Protein AF-A0AAU6WMQ3-F1 (afdb_monomer)

Radius of gyration: 15.28 Å; Cα contacts (8 Å, |Δi|>4): 29; chains: 1; bounding box: 38×15×40 Å

Organism: NCBI:txid1854762

Solvent-accessible surface area (backbone atoms only — not comparable to full-atom values): 3802 Å² total; per-residue (Å²): 129,86,81,73,84,82,79,84,50,67,71,57,53,53,48,53,58,49,45,27,53,54,36,28,78,67,65,76,30,100,40,57,68,58,23,43,53,51,47,48,52,52,53,52,40,53,73,72,47,47,64,78,72,46,78,78,82,74,74,89,127

Structure (mmCIF, N/CA/C/O backbone):
data_AF-A0AAU6WMQ3-F1
#
_entry.id   AF-A0AAU6WMQ3-F1
#
loop_
_atom_site.group_PDB
_atom_site.id
_atom_site.type_symbol
_atom_site.label_atom_id
_atom_site.label_alt_id
_atom_site.label_comp_id
_atom_site.label_asym_id
_atom_site.label_entity_id
_atom_site.label_seq_id
_atom_site.pdbx_PDB_ins_code
_atom_site.Cartn_x
_atom_site.Cartn_y
_atom_site.Cartn_z
_atom_site.occupancy
_atom_site.B_iso_or_equiv
_atom_site.auth_seq_id
_atom_site.auth_comp_id
_atom_site.auth_asym_id
_atom_site.auth_atom_id
_atom_site.pdbx_PDB_model_num
ATOM 1 N N . MET A 1 1 ? -22.550 6.852 15.688 1.00 61.72 1 MET A N 1
ATOM 2 C CA . MET A 1 1 ? -21.659 5.684 15.517 1.00 61.72 1 MET A CA 1
ATOM 3 C C . M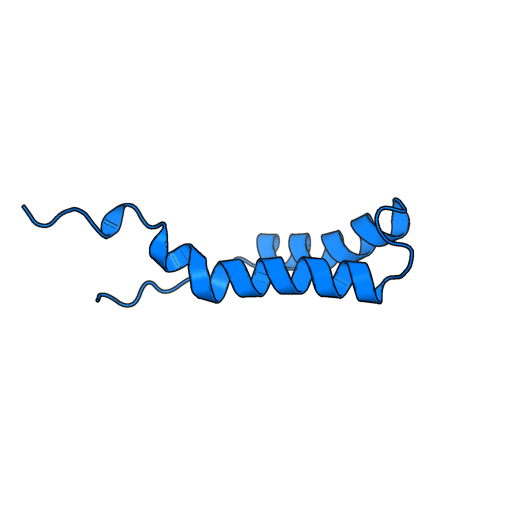ET A 1 1 ? -20.413 5.941 16.336 1.00 61.72 1 MET A C 1
ATOM 5 O O . MET A 1 1 ? -19.922 7.063 16.295 1.00 61.72 1 MET A O 1
ATOM 9 N N . GLU A 1 2 ? -19.941 4.961 17.105 1.00 64.38 2 GLU A N 1
ATOM 10 C CA . GLU A 1 2 ? -18.632 5.075 17.753 1.00 64.38 2 GLU A CA 1
ATOM 11 C C . GLU A 1 2 ? -17.549 5.219 16.680 1.00 64.38 2 GLU A C 1
ATOM 13 O O . GLU A 1 2 ? -17.572 4.528 15.659 1.00 64.38 2 GLU A O 1
ATOM 18 N N . LYS A 1 3 ? -16.629 6.164 16.878 1.00 69.19 3 LYS A N 1
ATOM 1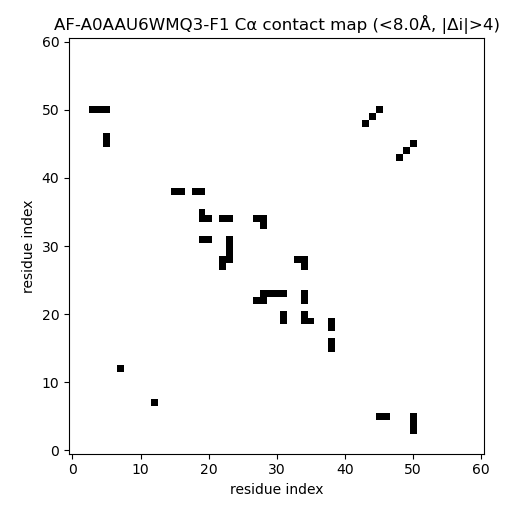9 C CA . LYS A 1 3 ? -15.532 6.403 15.943 1.00 69.19 3 LYS A CA 1
ATOM 20 C C . LYS A 1 3 ? -14.463 5.342 16.185 1.00 69.19 3 LYS A C 1
ATOM 22 O O . LYS A 1 3 ? -13.726 5.419 17.165 1.00 69.19 3 LYS A O 1
ATOM 27 N N . VAL A 1 4 ? -14.382 4.350 15.301 1.00 81.19 4 VAL A N 1
ATOM 28 C CA . VAL A 1 4 ? -13.288 3.374 15.320 1.00 81.19 4 VAL A CA 1
ATOM 29 C C . VAL A 1 4 ? -12.005 4.095 14.916 1.00 81.19 4 VAL A C 1
ATOM 31 O O . VAL A 1 4 ? -11.921 4.652 13.824 1.00 81.19 4 VAL A O 1
ATOM 34 N N . ASN A 1 5 ? -11.014 4.094 15.806 1.00 82.44 5 ASN A N 1
ATOM 35 C CA . ASN A 1 5 ? -9.689 4.619 15.506 1.00 82.44 5 ASN A CA 1
ATOM 36 C C . ASN A 1 5 ? -8.811 3.500 14.935 1.00 82.44 5 ASN A C 1
ATOM 38 O O . ASN A 1 5 ? -8.569 2.501 15.615 1.00 82.44 5 ASN A O 1
ATOM 42 N N . ILE A 1 6 ? -8.343 3.663 13.699 1.00 85.94 6 ILE A N 1
ATOM 43 C CA . ILE A 1 6 ? -7.427 2.722 13.053 1.00 85.94 6 ILE A CA 1
ATOM 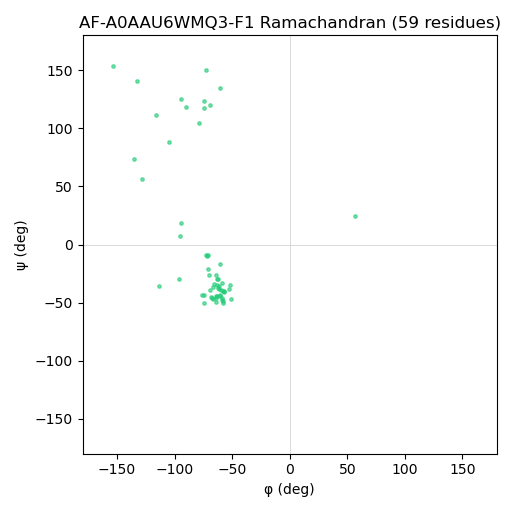44 C C . ILE A 1 6 ? -6.000 3.216 13.273 1.00 85.94 6 ILE A C 1
ATOM 46 O O . ILE A 1 6 ? -5.677 4.357 12.961 1.00 85.94 6 ILE A O 1
ATOM 50 N N . ILE A 1 7 ? -5.146 2.353 13.823 1.00 89.88 7 ILE A N 1
ATOM 51 C CA . ILE A 1 7 ? -3.735 2.660 14.070 1.00 89.88 7 ILE A CA 1
ATOM 52 C C . ILE A 1 7 ? -2.891 1.722 13.214 1.00 89.88 7 ILE A C 1
ATOM 54 O O . ILE A 1 7 ? -2.835 0.515 13.467 1.00 89.88 7 ILE A O 1
ATOM 58 N N . LEU A 1 8 ? -2.217 2.286 12.213 1.00 91.38 8 LEU A N 1
ATOM 59 C CA . LEU A 1 8 ? -1.223 1.576 11.415 1.00 91.38 8 LEU A CA 1
ATOM 60 C C . LEU A 1 8 ? 0.055 1.405 12.237 1.00 91.38 8 LEU A C 1
ATOM 62 O O . LEU A 1 8 ? 0.693 2.373 12.647 1.00 91.38 8 LEU A O 1
ATOM 66 N N . ARG A 1 9 ? 0.429 0.152 12.499 1.00 95.94 9 ARG A N 1
ATOM 67 C CA . ARG A 1 9 ? 1.704 -0.158 13.150 1.00 95.94 9 ARG A CA 1
ATOM 68 C C . ARG A 1 9 ? 2.851 0.065 12.171 1.00 95.94 9 ARG A C 1
ATOM 70 O O . ARG A 1 9 ? 2.691 -0.170 10.975 1.00 95.94 9 ARG A O 1
ATOM 77 N N . LYS A 1 10 ? 4.024 0.435 12.695 1.00 97.00 10 LYS A N 1
ATOM 78 C CA . LYS A 1 10 ? 5.222 0.695 11.884 1.00 97.00 10 LYS A CA 1
ATOM 79 C C . LYS A 1 10 ? 5.528 -0.450 10.915 1.00 97.00 10 LYS A C 1
ATOM 81 O O . LYS A 1 10 ? 5.694 -0.201 9.735 1.00 97.00 10 LYS A O 1
ATOM 86 N N . ASN A 1 11 ? 5.503 -1.697 11.386 1.00 97.69 11 ASN A N 1
ATOM 87 C CA . ASN A 1 11 ? 5.785 -2.866 10.550 1.00 97.69 11 ASN A CA 1
ATOM 88 C C . ASN A 1 11 ? 4.788 -3.051 9.390 1.00 97.69 11 ASN A C 1
ATOM 90 O O . ASN A 1 11 ? 5.162 -3.582 8.353 1.00 97.69 11 ASN A O 1
ATOM 94 N N . VAL A 1 12 ? 3.533 -2.619 9.551 1.00 96.44 12 VAL A N 1
ATOM 95 C CA . VAL A 1 12 ? 2.533 -2.651 8.472 1.00 96.44 12 VAL A CA 1
ATOM 96 C C . VAL A 1 12 ? 2.824 -1.555 7.453 1.00 96.44 12 VAL A C 1
ATOM 98 O O . VAL A 1 12 ? 2.781 -1.816 6.258 1.00 96.44 12 VAL A O 1
ATOM 101 N N . ALA A 1 13 ? 3.153 -0.348 7.916 1.00 96.50 13 ALA A N 1
ATOM 102 C CA . ALA A 1 13 ? 3.535 0.748 7.029 1.00 96.50 13 ALA A CA 1
ATOM 103 C C . ALA A 1 13 ? 4.821 0.426 6.250 1.00 96.50 13 ALA A C 1
ATOM 105 O O . ALA A 1 13 ? 4.865 0.619 5.039 1.00 96.50 13 ALA A O 1
ATOM 106 N N . ASP A 1 14 ? 5.833 -0.128 6.925 1.00 98.00 14 ASP A N 1
ATOM 107 C CA . ASP A 1 14 ? 7.079 -0.581 6.303 1.00 98.00 14 ASP A CA 1
ATOM 108 C C . ASP A 1 14 ? 6.795 -1.638 5.226 1.00 98.00 14 ASP A C 1
ATOM 110 O O . ASP A 1 14 ? 7.253 -1.493 4.097 1.00 98.00 14 ASP A O 1
ATOM 114 N N . PHE A 1 15 ? 5.967 -2.641 5.542 1.00 98.19 15 PHE A N 1
ATOM 115 C CA . PHE A 1 15 ? 5.548 -3.663 4.583 1.00 98.19 15 PHE A CA 1
ATOM 116 C C . PHE A 1 15 ? 4.836 -3.064 3.365 1.00 98.19 15 PHE A C 1
ATOM 118 O O . PHE A 1 15 ? 5.136 -3.439 2.239 1.00 98.19 15 PHE A O 1
ATOM 125 N N . LEU A 1 16 ? 3.892 -2.138 3.565 1.00 97.88 16 LEU A N 1
ATOM 126 C CA . LEU A 1 16 ? 3.164 -1.516 2.456 1.00 97.88 16 LEU A CA 1
ATOM 127 C C . LEU A 1 16 ? 4.085 -0.659 1.578 1.00 97.88 16 LEU A C 1
ATOM 129 O O . LEU A 1 16 ? 3.901 -0.626 0.366 1.00 97.88 16 LEU A O 1
ATOM 133 N N . ASN A 1 17 ? 5.087 -0.005 2.163 1.00 96.25 17 ASN A N 1
ATOM 134 C CA . ASN A 1 17 ? 6.088 0.736 1.398 1.00 96.25 17 ASN A CA 1
ATOM 135 C C . ASN A 1 17 ? 6.981 -0.211 0.585 1.00 96.25 17 ASN A C 1
ATOM 137 O O . ASN A 1 17 ? 7.197 0.023 -0.599 1.00 96.25 17 ASN A O 1
ATOM 141 N N . GLU A 1 18 ? 7.451 -1.303 1.191 1.00 98.00 18 GLU A N 1
ATOM 142 C CA . GLU A 1 18 ? 8.235 -2.335 0.502 1.00 98.00 18 GLU A CA 1
ATOM 143 C C . GLU A 1 18 ? 7.425 -3.025 -0.605 1.00 98.00 18 GLU A C 1
ATOM 145 O O . GLU A 1 18 ? 7.946 -3.341 -1.672 1.00 98.00 18 GLU A O 1
ATOM 150 N N . LEU A 1 19 ? 6.118 -3.196 -0.390 1.00 98.06 19 LEU A N 1
ATOM 151 C CA . LEU A 1 19 ? 5.209 -3.791 -1.359 1.00 98.06 19 LEU A CA 1
ATOM 152 C C . LEU A 1 19 ? 5.187 -3.019 -2.685 1.00 98.06 19 LEU A C 1
ATOM 154 O O . LEU A 1 19 ? 5.053 -3.654 -3.724 1.00 98.06 19 LEU A O 1
ATOM 158 N N . VAL A 1 20 ? 5.354 -1.690 -2.681 1.00 97.62 20 VAL A N 1
ATOM 159 C CA . VAL A 1 20 ? 5.447 -0.903 -3.927 1.00 97.62 20 VAL A CA 1
ATOM 160 C C . VAL A 1 20 ? 6.607 -1.403 -4.787 1.00 97.62 20 VAL A C 1
ATOM 162 O O . VAL A 1 20 ? 6.409 -1.718 -5.961 1.00 97.62 20 VAL A O 1
ATOM 165 N N . PHE A 1 21 ? 7.790 -1.536 -4.183 1.00 96.75 21 PHE A N 1
ATOM 166 C CA . PHE A 1 21 ? 8.992 -2.011 -4.865 1.00 96.75 21 PHE A CA 1
ATOM 167 C C . PHE A 1 21 ? 8.848 -3.468 -5.282 1.00 96.75 21 PHE A C 1
ATOM 169 O O . PHE A 1 21 ? 9.053 -3.779 -6.448 1.00 96.75 21 PHE A O 1
ATOM 176 N N . ASN A 1 22 ? 8.381 -4.340 -4.385 1.00 97.69 22 ASN A N 1
ATOM 177 C CA . ASN A 1 22 ? 8.175 -5.754 -4.697 1.00 97.69 22 ASN A CA 1
ATOM 178 C C . ASN A 1 22 ? 7.204 -5.948 -5.872 1.00 97.69 22 ASN A C 1
ATOM 180 O O . ASN A 1 22 ? 7.430 -6.798 -6.728 1.00 97.69 22 ASN A O 1
ATOM 184 N N . LEU A 1 23 ? 6.128 -5.163 -5.949 1.0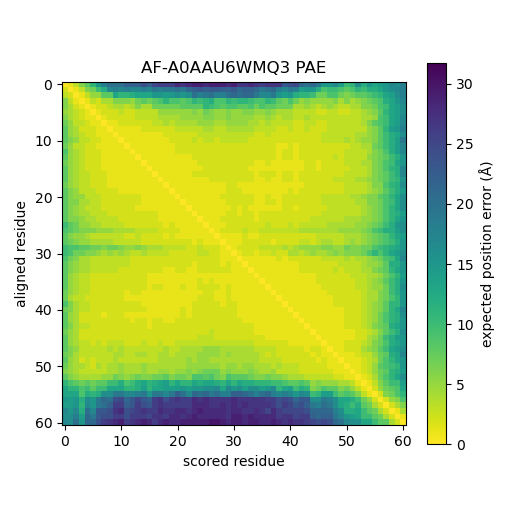0 97.75 23 LEU A N 1
ATOM 185 C CA . LEU A 1 23 ? 5.179 -5.236 -7.060 1.00 97.75 23 LEU A CA 1
ATOM 186 C C . LEU A 1 23 ? 5.795 -4.778 -8.388 1.00 97.75 23 LEU A C 1
ATOM 188 O O . LEU A 1 23 ? 5.474 -5.342 -9.432 1.00 97.75 23 LEU A O 1
ATOM 192 N N . PHE A 1 24 ? 6.667 -3.772 -8.353 1.00 95.38 24 PHE A N 1
ATOM 193 C CA . PHE A 1 24 ? 7.368 -3.296 -9.540 1.00 95.38 24 PHE A CA 1
ATOM 194 C C . PHE A 1 24 ? 8.483 -4.259 -9.980 1.00 95.38 24 PHE A C 1
ATOM 196 O O . PHE A 1 24 ? 8.492 -4.681 -11.130 1.00 95.38 24 PHE A O 1
ATOM 203 N N . GLU A 1 25 ? 9.372 -4.674 -9.073 1.00 97.06 25 GLU A N 1
ATOM 204 C CA . GLU A 1 25 ? 10.517 -5.551 -9.371 1.00 97.06 25 GLU A CA 1
ATOM 205 C C . GLU A 1 25 ? 10.112 -6.951 -9.842 1.00 97.06 25 GLU A C 1
ATOM 207 O O . GLU A 1 25 ? 10.859 -7.599 -10.570 1.00 97.06 25 GLU A O 1
ATOM 212 N N . ASN A 1 26 ? 8.930 -7.423 -9.440 1.00 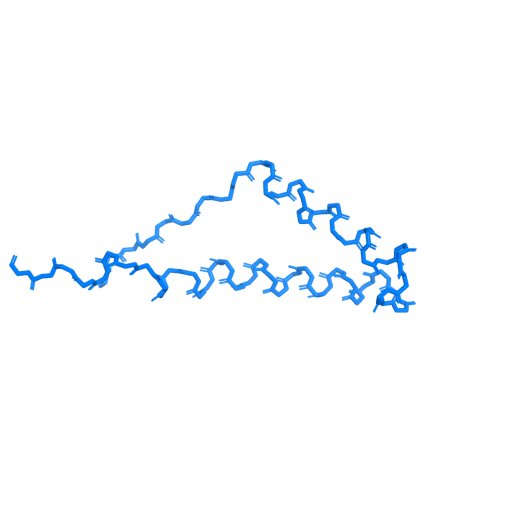97.81 26 ASN A N 1
ATOM 213 C CA . ASN A 1 26 ? 8.393 -8.712 -9.877 1.00 97.81 26 ASN A CA 1
ATOM 214 C C . ASN A 1 26 ? 7.457 -8.589 -11.098 1.00 97.81 26 ASN A C 1
ATOM 216 O O . ASN A 1 26 ? 6.652 -9.490 -11.331 1.00 97.81 26 ASN A O 1
ATOM 220 N N . ASP A 1 27 ? 7.521 -7.483 -11.849 1.00 96.06 27 ASP A N 1
ATOM 221 C CA . ASP A 1 27 ? 6.774 -7.248 -13.095 1.00 96.06 27 ASP A CA 1
ATOM 222 C C . ASP A 1 27 ? 5.235 -7.380 -12.972 1.00 96.06 27 ASP A C 1
ATOM 224 O O . ASP A 1 27 ? 4.534 -7.605 -13.964 1.00 96.06 27 ASP A O 1
ATOM 228 N N . TYR A 1 28 ? 4.656 -7.190 -11.774 1.00 97.25 28 TYR A N 1
ATOM 229 C CA . TYR A 1 28 ? 3.190 -7.132 -11.617 1.00 97.25 28 TYR A CA 1
ATOM 230 C C . TYR A 1 28 ? 2.600 -5.856 -12.229 1.00 97.25 28 TYR A C 1
ATOM 232 O O . TYR A 1 28 ? 1.432 -5.836 -12.623 1.00 97.25 28 TYR A O 1
ATOM 240 N N . PHE A 1 29 ? 3.399 -4.789 -12.306 1.00 96.94 29 PHE A N 1
ATOM 241 C CA . PHE A 1 29 ? 3.043 -3.533 -12.954 1.00 96.94 29 PHE A CA 1
ATOM 242 C C . PHE A 1 29 ? 4.169 -3.064 -13.867 1.00 96.94 29 PHE A C 1
ATOM 244 O O . PHE A 1 29 ? 5.335 -3.098 -13.500 1.00 96.94 29 PHE A O 1
ATOM 251 N N . SER A 1 30 ? 3.807 -2.527 -15.033 1.00 93.19 30 SER A N 1
ATOM 252 C CA . SER A 1 30 ? 4.770 -2.025 -16.022 1.00 93.19 30 SER A CA 1
ATOM 253 C C . SER A 1 30 ? 5.482 -0.727 -15.613 1.00 93.19 30 SER A C 1
ATOM 255 O O . SER A 1 30 ? 6.371 -0.271 -16.325 1.00 93.19 30 SER A O 1
ATOM 257 N N . ASN A 1 31 ? 5.057 -0.083 -14.522 1.00 94.19 31 ASN A N 1
ATOM 258 C CA . ASN A 1 31 ? 5.705 1.098 -13.960 1.00 94.19 31 ASN A CA 1
ATOM 259 C C . ASN A 1 31 ? 5.444 1.217 -12.451 1.00 94.19 31 ASN A C 1
ATOM 261 O O . ASN A 1 31 ? 4.417 0.761 -11.938 1.00 94.19 31 ASN A O 1
ATOM 265 N N . GLU A 1 32 ? 6.374 1.878 -11.763 1.00 95.62 32 GLU A N 1
ATOM 266 C CA . GLU A 1 32 ? 6.336 2.116 -10.317 1.00 95.62 32 GLU A CA 1
ATOM 267 C C . GLU A 1 32 ? 5.111 2.941 -9.891 1.00 95.62 32 GLU A C 1
ATOM 269 O O . GLU A 1 32 ? 4.503 2.661 -8.861 1.00 95.62 32 GLU A O 1
ATOM 274 N N . GLU A 1 33 ? 4.677 3.907 -10.711 1.00 97.06 33 GLU A N 1
ATOM 275 C CA . GLU A 1 33 ? 3.501 4.740 -10.422 1.00 97.06 33 GLU A CA 1
ATOM 276 C C . GLU A 1 33 ? 2.225 3.898 -10.267 1.00 97.06 33 GLU A C 1
ATOM 278 O O . GLU A 1 33 ? 1.414 4.138 -9.371 1.00 97.06 33 GLU A O 1
ATOM 283 N N . SER A 1 34 ? 2.059 2.866 -11.094 1.00 97.44 34 SER A N 1
ATOM 284 C CA . SER A 1 34 ? 0.913 1.958 -11.025 1.00 97.44 34 SER A CA 1
ATOM 285 C C . SER A 1 34 ? 0.959 1.081 -9.772 1.00 97.44 34 SER A C 1
ATOM 287 O O . SER A 1 34 ? -0.077 0.885 -9.130 1.00 97.44 34 SER A O 1
ATOM 289 N N . ALA A 1 35 ? 2.148 0.610 -9.378 1.00 98.00 35 ALA A N 1
ATOM 290 C CA . ALA A 1 35 ? 2.347 -0.122 -8.127 1.00 98.00 35 ALA A CA 1
ATOM 291 C C . ALA A 1 35 ? 2.051 0.767 -6.904 1.00 98.00 35 ALA A C 1
ATOM 293 O O . ALA A 1 35 ? 1.308 0.368 -6.002 1.00 98.00 35 ALA A O 1
ATOM 294 N N . LEU A 1 36 ? 2.536 2.012 -6.913 1.00 98.25 36 LEU A N 1
ATOM 295 C CA . LEU A 1 36 ? 2.242 3.008 -5.884 1.00 98.25 36 LEU A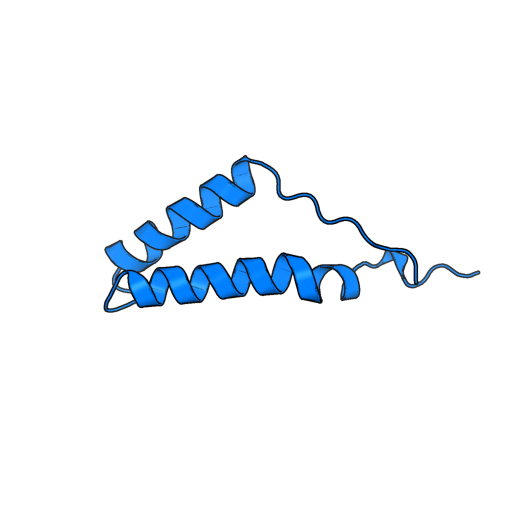 CA 1
ATOM 296 C C . LEU A 1 36 ? 0.741 3.310 -5.810 1.00 98.25 36 LEU A C 1
ATOM 298 O O . LEU A 1 36 ? 0.163 3.351 -4.723 1.00 98.25 36 LEU A O 1
ATOM 302 N N . HIS A 1 37 ? 0.082 3.481 -6.958 1.00 98.12 37 HIS A N 1
ATOM 303 C CA . HIS A 1 37 ? -1.357 3.717 -7.027 1.00 98.12 37 HIS A CA 1
ATOM 304 C C . HIS A 1 37 ? -2.159 2.544 -6.450 1.00 98.12 37 HIS A C 1
ATOM 306 O O . HIS A 1 37 ? -3.163 2.756 -5.764 1.00 98.12 37 HIS A O 1
ATOM 312 N N . TYR A 1 38 ? -1.718 1.308 -6.687 1.00 97.81 38 TYR A N 1
ATOM 313 C CA . TYR A 1 38 ? -2.321 0.123 -6.088 1.00 97.81 38 TYR A CA 1
ATOM 314 C C . TYR A 1 38 ? -2.174 0.114 -4.560 1.00 97.81 38 TYR A C 1
ATOM 316 O O . TYR A 1 38 ? -3.171 -0.027 -3.849 1.00 97.81 38 TYR A O 1
ATOM 324 N N . VAL A 1 39 ? -0.965 0.337 -4.039 1.00 98.12 39 VAL A N 1
ATOM 325 C CA . VAL A 1 39 ? -0.728 0.386 -2.587 1.00 98.12 39 VAL A CA 1
ATOM 326 C C . VAL A 1 39 ? -1.503 1.529 -1.929 1.00 98.12 39 VAL A C 1
ATOM 328 O O . VAL A 1 39 ? -2.080 1.345 -0.858 1.00 98.12 39 VAL A O 1
ATOM 331 N N . LYS A 1 40 ? -1.627 2.685 -2.590 1.00 97.88 40 LYS A N 1
ATOM 332 C CA . LYS A 1 40 ? -2.464 3.792 -2.109 1.00 97.88 40 LYS A CA 1
ATOM 333 C C . LYS A 1 40 ? -3.923 3.368 -1.908 1.00 97.88 40 LYS A C 1
ATOM 335 O O . LYS A 1 40 ? -4.510 3.706 -0.887 1.00 97.88 40 LYS A O 1
ATOM 340 N N . LYS A 1 41 ? -4.492 2.555 -2.806 1.00 98.00 41 LYS A N 1
ATOM 341 C CA . LYS A 1 41 ? -5.855 2.017 -2.626 1.00 98.00 41 LYS A CA 1
ATOM 342 C C . LYS A 1 41 ? -5.981 1.110 -1.402 1.00 98.00 41 LYS A C 1
ATOM 344 O O . LYS A 1 41 ? -7.057 1.049 -0.810 1.00 98.00 41 LYS A O 1
ATOM 349 N N . ILE A 1 42 ? -4.909 0.417 -1.008 1.00 97.50 42 ILE A N 1
ATOM 350 C CA . ILE A 1 42 ? -4.884 -0.365 0.235 1.00 97.50 42 ILE A CA 1
ATOM 351 C C . ILE A 1 42 ? -4.947 0.574 1.445 1.00 97.50 42 ILE A C 1
ATOM 353 O O . ILE A 1 42 ? -5.765 0.346 2.336 1.00 97.50 42 ILE A O 1
ATOM 357 N N . TYR A 1 43 ? -4.156 1.652 1.460 1.00 96.06 43 TYR A N 1
ATOM 358 C CA . TYR A 1 43 ? -4.247 2.681 2.504 1.00 96.06 43 TYR A CA 1
ATOM 359 C C . TYR A 1 43 ? -5.650 3.301 2.572 1.00 96.06 43 TYR A C 1
ATOM 361 O O . TYR A 1 43 ? -6.262 3.306 3.641 1.00 96.06 43 TYR A O 1
ATOM 369 N N . ASP A 1 44 ? -6.209 3.710 1.428 1.00 94.69 44 ASP A N 1
ATOM 370 C CA . ASP A 1 44 ? -7.559 4.277 1.347 1.00 94.69 44 ASP A CA 1
ATOM 371 C C . ASP A 1 44 ? -8.610 3.302 1.908 1.00 94.69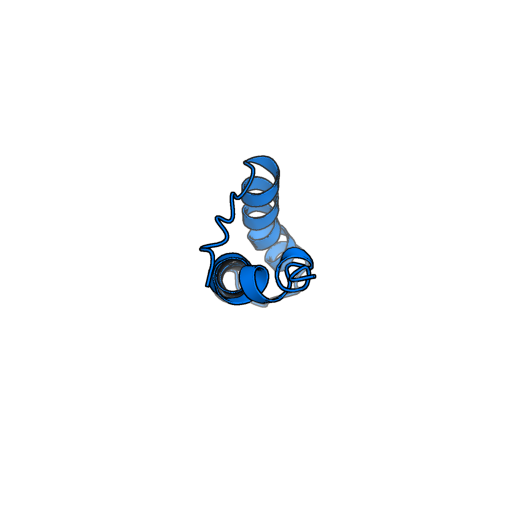 44 ASP A C 1
ATOM 373 O O . ASP A 1 44 ? -9.533 3.703 2.623 1.00 94.69 44 ASP A O 1
ATOM 377 N N . PHE A 1 45 ? -8.480 2.002 1.621 1.00 94.25 45 PHE A N 1
ATOM 378 C CA . PHE A 1 45 ? -9.357 0.968 2.171 1.00 94.25 45 PHE A CA 1
ATOM 379 C C . PHE A 1 45 ? -9.232 0.852 3.697 1.00 94.25 45 PHE A C 1
ATOM 381 O O . PHE A 1 45 ? -10.252 0.786 4.391 1.00 94.25 45 PHE A O 1
ATOM 388 N N . ILE A 1 46 ? -8.004 0.833 4.222 1.00 92.81 46 ILE A N 1
ATOM 389 C CA . ILE A 1 46 ? -7.735 0.724 5.662 1.00 92.81 46 ILE A CA 1
ATOM 390 C C . ILE A 1 46 ? -8.349 1.907 6.416 1.00 92.81 46 ILE A C 1
ATOM 392 O O . ILE A 1 46 ? -8.977 1.712 7.455 1.00 92.81 46 ILE A O 1
ATOM 396 N N . GLU A 1 47 ? -8.216 3.121 5.890 1.00 88.44 47 GLU A N 1
ATOM 397 C CA . GLU A 1 47 ? -8.721 4.322 6.556 1.00 88.44 47 GLU A CA 1
ATOM 398 C C . GLU A 1 47 ? -10.242 4.465 6.442 1.00 88.44 47 GLU A C 1
ATOM 400 O O . GLU A 1 47 ? -10.916 4.781 7.424 1.00 88.44 47 GLU A O 1
ATOM 405 N N . SER A 1 48 ? -10.804 4.216 5.255 1.00 88.50 48 SER A N 1
ATOM 406 C CA . SER A 1 48 ? -12.207 4.545 4.968 1.00 88.50 48 SER A CA 1
ATOM 407 C C . SER A 1 48 ? -13.183 3.384 5.147 1.00 88.50 48 SER A C 1
ATOM 409 O O . SER A 1 48 ? -14.351 3.612 5.469 1.00 88.50 48 SER A O 1
ATOM 411 N N . ARG A 1 49 ? -12.745 2.136 4.934 1.00 88.31 49 ARG A N 1
ATOM 412 C CA . ARG A 1 49 ? -13.641 0.968 4.894 1.00 88.31 49 ARG A CA 1
ATOM 413 C C . ARG A 1 49 ? -13.424 -0.011 6.030 1.00 88.31 49 ARG A C 1
ATOM 415 O O . ARG A 1 49 ? -14.410 -0.554 6.518 1.00 88.31 49 ARG A O 1
ATOM 422 N N . LEU A 1 50 ? -12.189 -0.214 6.490 1.00 88.38 50 LEU A N 1
ATOM 423 C CA . LEU A 1 50 ? -11.899 -1.150 7.582 1.00 88.38 50 LEU A CA 1
ATOM 424 C C . LEU A 1 50 ? -12.751 -0.921 8.849 1.00 88.38 50 LEU A C 1
ATOM 426 O O . LEU A 1 50 ? -13.213 -1.916 9.413 1.00 88.38 50 LEU A O 1
ATOM 430 N N . PRO A 1 51 ? -13.060 0.328 9.271 1.00 86.19 51 PRO A N 1
ATOM 431 C CA . PRO A 1 51 ? -13.988 0.580 10.377 1.00 86.19 51 PRO A CA 1
ATOM 432 C C . PRO A 1 51 ? -15.348 -0.120 10.247 1.00 86.19 51 PRO A C 1
ATOM 434 O O . PRO A 1 51 ? -15.899 -0.564 11.254 1.00 86.19 51 PRO A O 1
ATOM 437 N N . LEU A 1 52 ? -15.870 -0.258 9.021 1.00 84.88 52 LEU A N 1
ATOM 438 C CA . LEU A 1 52 ? -17.176 -0.864 8.732 1.00 84.88 52 LEU A CA 1
ATOM 439 C C . LEU A 1 52 ? -17.192 -2.383 8.946 1.00 84.88 52 LEU A C 1
ATOM 441 O O . LEU A 1 52 ? -18.258 -2.959 9.133 1.00 84.88 52 LEU A O 1
ATOM 445 N N . PHE A 1 53 ? -16.024 -3.030 8.936 1.00 83.62 53 PHE A N 1
ATOM 446 C CA . PHE A 1 53 ? -15.886 -4.481 9.092 1.00 83.62 53 PHE A CA 1
ATOM 447 C C . PHE A 1 53 ? -15.604 -4.904 10.538 1.00 83.62 53 PHE A C 1
ATOM 449 O O . PHE A 1 53 ? -15.309 -6.069 10.809 1.00 83.62 53 PHE A O 1
ATOM 456 N N . THR A 1 54 ? -15.669 -3.976 11.495 1.00 75.38 54 THR A N 1
ATOM 457 C CA . THR A 1 54 ? -15.417 -4.310 12.897 1.00 75.38 54 THR A CA 1
ATOM 458 C C . THR A 1 54 ? -16.601 -5.073 13.503 1.00 75.38 54 THR A C 1
ATOM 460 O O . THR A 1 54 ? -17.730 -4.593 13.552 1.00 75.38 54 THR A O 1
ATOM 463 N N . HIS A 1 55 ? -16.335 -6.270 14.038 1.00 70.38 55 HIS A N 1
ATOM 464 C CA . HIS A 1 55 ? -17.331 -7.121 14.713 1.00 70.38 55 HIS A CA 1
ATOM 465 C C . HIS A 1 55 ? -17.975 -6.457 15.947 1.00 70.38 55 HIS A C 1
ATOM 467 O O . HIS A 1 55 ? -19.024 -6.888 16.417 1.00 70.38 55 HIS A O 1
ATOM 473 N N . LYS A 1 56 ? -17.365 -5.385 16.471 1.00 61.78 56 LYS A N 1
ATOM 474 C CA . LYS A 1 56 ? -17.864 -4.624 17.624 1.00 61.78 56 LYS A CA 1
ATOM 475 C C . LYS A 1 56 ? -19.095 -3.762 17.322 1.00 61.78 56 LYS A C 1
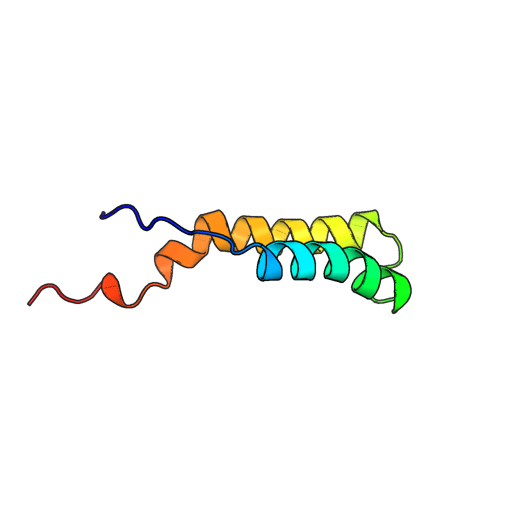ATOM 477 O O . LYS A 1 56 ? -19.710 -3.261 18.254 1.00 61.78 56 LYS A O 1
ATOM 482 N N . ILE A 1 57 ? -19.499 -3.621 16.057 1.00 57.12 57 ILE A N 1
ATOM 483 C CA . ILE A 1 57 ? -20.701 -2.855 15.679 1.00 57.12 57 ILE A CA 1
ATOM 484 C C . ILE A 1 57 ? -22.003 -3.602 16.075 1.00 57.12 57 ILE A 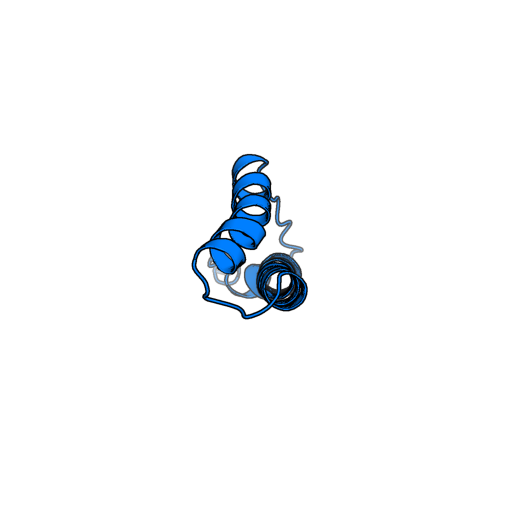C 1
ATOM 486 O O . ILE A 1 57 ? -23.086 -3.015 16.071 1.00 57.12 57 ILE A O 1
ATOM 490 N N . HIS A 1 58 ? -21.923 -4.872 16.498 1.00 54.06 58 HIS A N 1
ATOM 491 C CA . HIS A 1 58 ? -23.086 -5.706 16.835 1.00 54.06 58 HIS A CA 1
ATOM 492 C C . HIS A 1 58 ? -23.021 -6.381 18.211 1.00 54.06 58 HIS A C 1
ATOM 494 O O . HIS A 1 58 ? -23.202 -7.586 18.329 1.00 54.06 58 HIS A O 1
ATOM 500 N N . LEU A 1 59 ? -22.848 -5.601 19.279 1.00 49.53 59 LEU A N 1
ATOM 501 C CA . LEU A 1 59 ? -23.275 -6.021 20.620 1.00 49.53 59 LEU A CA 1
ATOM 502 C C . LEU A 1 59 ? -23.993 -4.862 21.324 1.00 49.53 59 LEU A C 1
ATOM 504 O O . LEU A 1 59 ? -23.457 -4.216 22.217 1.00 49.53 59 LEU A O 1
ATOM 508 N N . LYS A 1 60 ? -25.224 -4.586 20.882 1.00 49.34 60 LYS A N 1
ATOM 509 C CA . LYS A 1 60 ? -26.257 -4.001 21.744 1.00 49.34 60 LYS A CA 1
ATOM 510 C C . LYS A 1 60 ? -27.231 -5.122 22.096 1.00 49.34 60 LYS A C 1
ATOM 512 O O . LYS A 1 60 ? -28.195 -5.315 21.366 1.00 49.34 60 LYS A O 1
ATOM 517 N N . ASN A 1 61 ? -26.932 -5.842 23.172 1.00 40.72 61 ASN A N 1
ATOM 518 C CA . ASN A 1 61 ? -27.915 -6.559 23.982 1.00 40.72 61 ASN A CA 1
ATOM 519 C C . ASN A 1 61 ? -27.756 -6.047 25.409 1.00 40.72 61 ASN A C 1
ATOM 521 O O . ASN A 1 61 ? -26.602 -6.088 25.892 1.00 40.72 61 ASN A O 1
#

pLDDT: mean 88.07, std 14.73, range [40.72, 98.25]

Foldseek 3Di:
DPDDDQDDDPVNVVVLVVQLVVCVVVPVDPDSVVSVVVSVVVVVCSVPPVVVPDPVVPPPD

Sequence (61 aa):
MEKVNIILRKNVADFLNELVFNLFENDYFSNEESALHYVKKIYDFIESRLPLFTHKIHLKN

Secondary structure (DSSP, 8-state):
---PPP---HHHHHHHHHHHHHHHHTTSSSSHHHHHHHHHHHHHHHHHTGGGG-GGGG---

Mean predicted aligned error: 5.91 Å